Protein AF-A0A4R5U1B4-F1 (afdb_monomer_lite)

Structure (mmCIF, N/CA/C/O backbone):
data_AF-A0A4R5U1B4-F1
#
_entry.id   AF-A0A4R5U1B4-F1
#
loop_
_atom_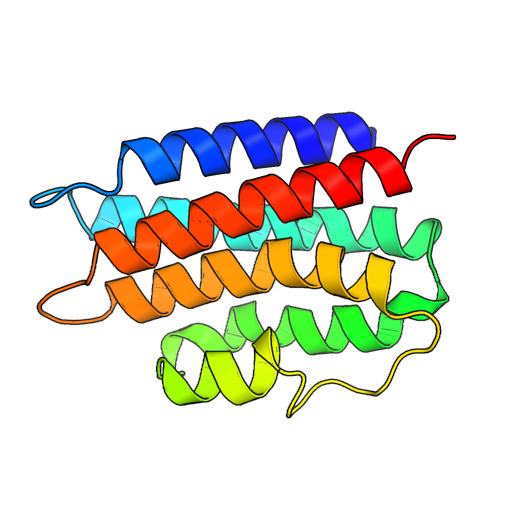site.group_PDB
_atom_site.id
_atom_site.type_symbol
_atom_site.label_atom_id
_atom_site.label_alt_id
_atom_site.label_comp_id
_atom_site.label_asym_id
_atom_site.label_entity_id
_atom_site.label_seq_id
_atom_site.pdbx_PDB_ins_code
_atom_site.Cartn_x
_atom_site.Cartn_y
_atom_site.Cartn_z
_atom_site.occupancy
_atom_site.B_iso_or_equiv
_atom_site.auth_seq_id
_atom_site.auth_comp_id
_atom_site.auth_asym_id
_atom_site.auth_atom_id
_atom_site.pdbx_PDB_model_num
ATOM 1 N N . MET A 1 1 ? 0.043 9.586 -18.979 1.00 48.78 1 MET A N 1
ATOM 2 C CA . MET A 1 1 ? 0.589 10.040 -17.690 1.00 48.78 1 MET A CA 1
ATOM 3 C C . MET A 1 1 ? 2.076 9.826 -17.742 1.00 48.78 1 MET A C 1
ATOM 5 O O . MET A 1 1 ? 2.495 8.750 -18.159 1.00 48.78 1 MET A O 1
ATOM 9 N N . ASP A 1 2 ? 2.844 10.842 -17.378 1.00 61.84 2 ASP A N 1
ATOM 10 C CA . ASP A 1 2 ? 4.245 10.617 -17.040 1.00 61.84 2 ASP A CA 1
ATOM 11 C C . ASP A 1 2 ? 4.310 9.744 -15.770 1.00 61.84 2 ASP A C 1
ATOM 13 O O . ASP A 1 2 ? 3.431 9.829 -1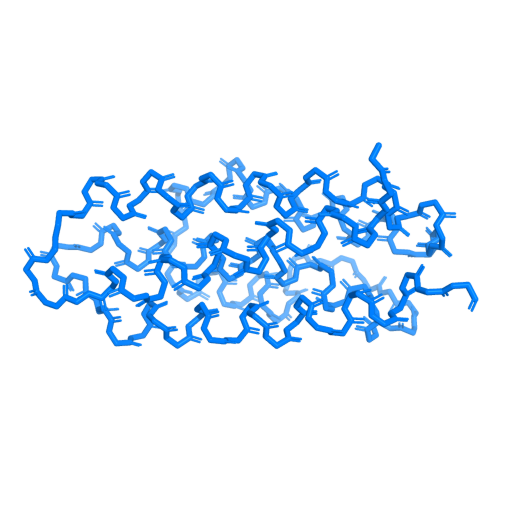4.909 1.00 61.84 2 ASP A O 1
ATOM 17 N N . ALA A 1 3 ? 5.313 8.871 -15.658 1.00 64.44 3 ALA A N 1
ATOM 18 C CA . ALA A 1 3 ? 5.476 8.016 -14.480 1.00 64.44 3 ALA A CA 1
ATOM 19 C C . ALA A 1 3 ? 5.726 8.853 -13.216 1.00 64.44 3 ALA A C 1
ATOM 21 O O . ALA A 1 3 ? 5.259 8.482 -12.143 1.00 64.44 3 ALA A O 1
ATOM 22 N N . SER A 1 4 ? 6.386 10.007 -13.361 1.00 68.62 4 SER A N 1
ATOM 23 C CA . SER A 1 4 ? 6.612 10.960 -12.270 1.00 68.62 4 SER A CA 1
ATOM 24 C C . SER A 1 4 ? 5.293 11.546 -11.734 1.00 68.62 4 SER A C 1
ATOM 26 O O . SER A 1 4 ? 5.018 11.465 -10.540 1.00 68.62 4 SER A O 1
ATOM 28 N N . GLU A 1 5 ? 4.413 12.007 -12.629 1.00 75.56 5 GLU A N 1
ATOM 29 C CA . GLU A 1 5 ? 3.087 12.554 -12.305 1.00 75.56 5 GLU A CA 1
ATOM 30 C C . GLU A 1 5 ? 2.186 11.513 -11.612 1.00 75.56 5 GLU A C 1
ATOM 32 O O . GLU A 1 5 ? 1.422 11.836 -10.699 1.00 75.56 5 GLU A O 1
ATOM 37 N N . GLY A 1 6 ? 2.299 10.241 -12.010 1.00 86.81 6 GLY A N 1
ATOM 38 C CA . GLY A 1 6 ? 1.583 9.140 -11.366 1.00 86.81 6 GLY A CA 1
ATOM 39 C C . GLY A 1 6 ? 2.026 8.879 -9.926 1.00 86.81 6 GLY A C 1
ATOM 40 O O . GLY A 1 6 ? 1.177 8.651 -9.061 1.00 86.81 6 GLY A O 1
ATOM 41 N N . VAL A 1 7 ? 3.331 8.949 -9.655 1.00 92.50 7 VAL A N 1
ATOM 42 C CA . VAL A 1 7 ? 3.877 8.741 -8.306 1.00 92.50 7 VAL A CA 1
ATOM 43 C C . VAL A 1 7 ? 3.551 9.921 -7.385 1.00 92.50 7 VAL A C 1
ATOM 45 O O . VAL A 1 7 ? 3.179 9.700 -6.235 1.00 92.50 7 VAL A O 1
ATOM 48 N N . ASP A 1 8 ? 3.574 11.159 -7.880 1.00 92.94 8 ASP A N 1
ATOM 49 C CA . ASP A 1 8 ? 3.179 12.334 -7.085 1.00 92.94 8 ASP A CA 1
ATOM 50 C C . ASP A 1 8 ? 1.713 12.246 -6.631 1.00 92.94 8 ASP A C 1
ATOM 52 O O . ASP A 1 8 ? 1.387 12.470 -5.459 1.00 92.94 8 ASP A O 1
ATOM 56 N N . GLY A 1 9 ? 0.817 11.844 -7.541 1.00 94.56 9 GLY A N 1
ATOM 57 C CA . GLY A 1 9 ? -0.589 11.596 -7.215 1.00 94.56 9 GLY A CA 1
ATOM 58 C C . GLY A 1 9 ? -0.781 10.459 -6.206 1.00 94.56 9 GLY A C 1
ATOM 59 O O . GLY A 1 9 ? -1.692 10.515 -5.374 1.00 94.56 9 GLY A O 1
ATOM 60 N N . TYR A 1 10 ? 0.089 9.447 -6.245 1.00 97.44 10 TYR A N 1
ATOM 61 C CA . TYR A 1 10 ? 0.118 8.371 -5.258 1.00 97.44 10 TYR A CA 1
ATOM 62 C C . TYR A 1 10 ? 0.526 8.883 -3.873 1.00 97.44 10 TYR A C 1
ATOM 64 O O . TYR A 1 10 ? -0.203 8.668 -2.904 1.00 97.44 10 TYR A O 1
ATOM 72 N N . VAL A 1 11 ? 1.630 9.631 -3.779 1.00 97.94 11 VAL A N 1
ATOM 73 C CA . VAL A 1 11 ? 2.130 10.199 -2.514 1.00 97.94 11 VAL A CA 1
ATOM 74 C C . VAL A 1 11 ? 1.102 11.129 -1.870 1.00 97.94 11 VAL A C 1
ATOM 76 O O . VAL A 1 11 ? 0.903 11.079 -0.654 1.00 97.94 11 VAL A O 1
ATOM 79 N N . ALA A 1 12 ? 0.402 11.943 -2.665 1.00 97.88 12 ALA A N 1
ATOM 80 C CA . ALA A 1 12 ? -0.645 12.826 -2.156 1.00 97.88 12 ALA A CA 1
ATOM 81 C C . ALA A 1 12 ? -1.791 12.044 -1.487 1.00 97.88 12 ALA A C 1
ATOM 83 O O . ALA A 1 12 ? -2.241 12.410 -0.399 1.00 97.88 12 ALA A O 1
ATOM 84 N N . ARG A 1 13 ? -2.237 10.940 -2.101 1.00 98.31 13 ARG A N 1
ATOM 85 C CA . ARG A 1 13 ? -3.290 10.077 -1.539 1.00 98.31 13 ARG A CA 1
ATOM 86 C C . ARG A 1 13 ? -2.814 9.286 -0.326 1.00 98.31 13 ARG A C 1
ATOM 88 O O . ARG A 1 13 ? -3.548 9.210 0.653 1.00 98.31 13 ARG A O 1
ATOM 95 N N . ALA A 1 14 ? -1.589 8.763 -0.359 1.00 98.69 14 ALA A N 1
ATOM 96 C CA . ALA A 1 14 ? -0.980 8.108 0.795 1.00 98.69 14 ALA A CA 1
ATOM 97 C C . ALA A 1 14 ? -0.898 9.069 1.992 1.00 98.69 14 ALA A C 1
ATOM 99 O O . ALA A 1 14 ? -1.334 8.737 3.088 1.00 98.69 14 ALA A O 1
ATOM 100 N N . THR A 1 15 ? -0.449 10.305 1.767 1.00 98.56 15 THR A N 1
ATOM 101 C CA . THR A 1 15 ? -0.377 11.341 2.811 1.00 98.56 15 THR A CA 1
ATOM 102 C C . THR A 1 15 ? -1.756 11.652 3.399 1.00 98.56 15 THR A C 1
ATOM 104 O O . THR A 1 15 ? -1.901 11.712 4.617 1.00 98.56 15 THR A O 1
ATOM 107 N N . ALA A 1 16 ? -2.783 11.794 2.556 1.00 98.38 16 ALA A N 1
ATOM 108 C CA . ALA A 1 16 ? -4.149 12.028 3.024 1.00 98.38 16 ALA A CA 1
ATOM 109 C C . ALA A 1 16 ? -4.685 10.857 3.870 1.00 98.38 16 ALA A C 1
ATOM 111 O O . ALA A 1 16 ? -5.268 11.084 4.931 1.00 98.38 16 ALA A O 1
ATOM 112 N N . LEU A 1 17 ? -4.443 9.612 3.444 1.00 98.62 17 LEU A N 1
ATOM 113 C CA . LEU A 1 17 ? -4.828 8.420 4.201 1.00 98.62 17 LEU A CA 1
ATOM 114 C C . LEU A 1 17 ? -4.088 8.334 5.544 1.00 98.62 17 LEU A C 1
ATOM 116 O O . LEU A 1 17 ? -4.716 8.081 6.571 1.00 98.62 17 LEU A O 1
ATOM 120 N N . ARG A 1 18 ? -2.776 8.601 5.565 1.00 98.62 18 ARG A N 1
ATOM 121 C CA . ARG A 1 18 ? -1.976 8.668 6.800 1.00 98.62 18 ARG A CA 1
ATOM 122 C C . ARG A 1 18 ? -2.601 9.618 7.818 1.00 98.62 18 ARG A C 1
ATOM 124 O O . ARG A 1 18 ? -2.716 9.271 8.992 1.00 98.62 18 ARG A O 1
ATOM 131 N N . ASP A 1 19 ? -2.994 10.806 7.368 1.00 97.75 19 ASP A N 1
ATOM 132 C CA . ASP A 1 19 ? -3.553 11.848 8.231 1.00 97.75 19 ASP A CA 1
ATOM 133 C C . ASP A 1 19 ? -4.967 11.495 8.721 1.00 97.75 19 ASP A C 1
ATOM 135 O O . ASP A 1 19 ? -5.357 11.883 9.824 1.00 97.75 19 ASP A O 1
ATOM 139 N N . ALA A 1 20 ? -5.720 10.711 7.942 1.00 97.50 20 ALA A N 1
ATOM 140 C CA . ALA A 1 20 ? -7.035 10.204 8.325 1.00 97.50 20 ALA A CA 1
ATOM 141 C C . ALA A 1 20 ? -6.973 9.040 9.337 1.00 97.50 20 ALA A C 1
ATOM 143 O O . ALA A 1 20 ? -7.914 8.863 10.118 1.00 97.50 20 ALA A O 1
ATOM 144 N N . LEU A 1 21 ? -5.879 8.262 9.359 1.00 96.81 21 LEU A N 1
ATOM 145 C CA . LEU A 1 21 ? -5.671 7.101 10.238 1.00 96.81 21 LEU A CA 1
ATOM 146 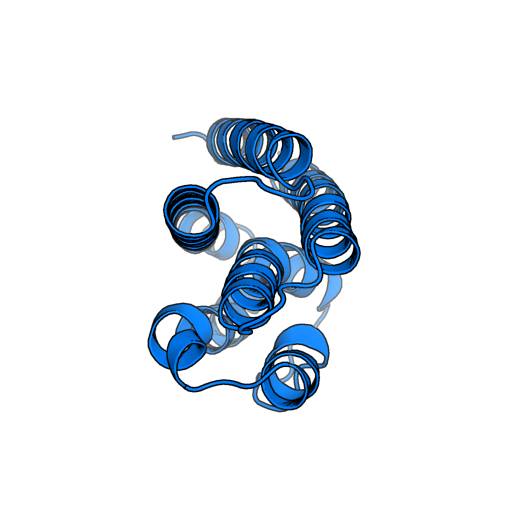C C . LEU A 1 21 ? -5.525 7.510 11.714 1.00 96.81 21 LEU A C 1
ATOM 148 O O . LEU A 1 21 ? -4.436 7.592 12.289 1.00 96.81 21 LEU A O 1
ATOM 152 N N . SER A 1 22 ? -6.672 7.735 12.350 1.00 92.69 22 SER A N 1
ATOM 153 C CA . SER A 1 22 ? -6.801 8.202 13.728 1.00 92.69 22 SER A CA 1
ATOM 154 C C . SER A 1 22 ? -7.847 7.393 14.508 1.00 92.69 22 SER A C 1
ATOM 156 O O . SER A 1 22 ? -8.778 6.846 13.913 1.00 92.69 22 SER A O 1
ATOM 158 N N . PRO A 1 23 ? -7.729 7.290 15.847 1.00 88.81 23 PRO A N 1
ATOM 159 C CA . PRO A 1 23 ? -8.730 6.600 16.655 1.00 88.81 23 PRO A CA 1
ATOM 160 C C . PRO A 1 23 ? -10.130 7.205 16.475 1.00 88.81 23 PRO A C 1
ATOM 162 O O . PRO A 1 23 ? -10.324 8.400 16.685 1.00 88.81 23 PRO A O 1
ATOM 165 N N . GLY A 1 24 ? -11.114 6.368 16.138 1.00 87.69 24 GLY A N 1
ATOM 166 C CA . GLY A 1 24 ? -12.507 6.791 15.941 1.00 87.69 24 GLY A CA 1
ATOM 167 C C . GLY A 1 24 ? -12.839 7.278 14.528 1.00 87.69 24 GLY A C 1
ATOM 168 O O . GLY A 1 24 ? -13.983 7.664 14.291 1.00 87.69 24 GLY A O 1
ATOM 169 N N . ALA A 1 25 ? -11.879 7.241 13.599 1.00 92.75 25 ALA A N 1
ATOM 170 C CA . ALA A 1 25 ? -12.139 7.457 12.183 1.00 92.75 25 ALA A CA 1
ATOM 171 C C . ALA A 1 25 ? -13.103 6.401 11.616 1.00 92.75 25 ALA A C 1
ATOM 173 O O . ALA A 1 25 ? -13.200 5.275 12.114 1.00 92.75 25 ALA A O 1
ATOM 174 N N . ASP A 1 26 ? -13.817 6.769 10.552 1.00 95.44 26 ASP A N 1
ATOM 175 C CA . ASP A 1 26 ? -14.701 5.840 9.857 1.00 95.44 26 ASP A CA 1
ATOM 176 C C . ASP A 1 26 ? -13.888 4.780 9.102 1.00 95.44 26 ASP A C 1
ATOM 178 O O . ASP A 1 26 ? -13.284 5.046 8.062 1.00 95.44 26 ASP A O 1
ATOM 182 N N . VAL A 1 27 ? -13.905 3.551 9.621 1.00 95.94 27 VAL A N 1
ATOM 183 C CA . VAL A 1 27 ? -13.182 2.407 9.051 1.00 95.94 27 VAL A CA 1
ATOM 184 C C . VAL A 1 27 ? -13.631 2.105 7.620 1.00 95.94 27 VAL A C 1
ATOM 186 O O . VAL A 1 27 ? -12.818 1.643 6.821 1.00 95.94 27 VAL A O 1
ATOM 189 N N . ALA A 1 28 ? -14.894 2.367 7.263 1.00 96.25 28 ALA A N 1
ATOM 190 C CA . ALA A 1 28 ? -15.365 2.141 5.898 1.00 96.25 28 ALA A CA 1
ATOM 191 C C . ALA A 1 28 ? -14.676 3.091 4.907 1.00 96.25 28 ALA A C 1
ATOM 193 O O . ALA A 1 28 ? -14.164 2.633 3.885 1.00 96.25 28 ALA A O 1
ATOM 194 N N . THR A 1 29 ? -14.595 4.380 5.248 1.00 97.56 29 THR A N 1
ATOM 195 C CA . THR A 1 29 ? -13.842 5.379 4.476 1.00 97.56 29 THR A CA 1
ATOM 196 C C . THR A 1 29 ? -12.355 5.024 4.402 1.00 97.56 29 THR A C 1
ATOM 198 O O . THR A 1 29 ? -11.808 4.951 3.307 1.00 97.56 29 THR A O 1
ATOM 201 N N . LEU A 1 30 ? -11.716 4.686 5.529 1.00 98.25 30 LEU A N 1
ATOM 202 C CA . LEU A 1 30 ? -10.293 4.309 5.544 1.00 98.25 30 LEU A CA 1
ATOM 203 C C . LEU A 1 30 ? -9.989 3.094 4.656 1.00 98.25 30 LEU A C 1
ATOM 205 O O . LEU A 1 30 ? -8.975 3.064 3.962 1.00 98.25 30 LEU A O 1
ATOM 209 N N . ARG A 1 31 ? -10.870 2.087 4.659 1.00 97.94 31 ARG A N 1
ATOM 210 C CA . ARG A 1 31 ? -10.738 0.917 3.783 1.00 97.94 31 ARG A CA 1
ATOM 211 C C . ARG A 1 31 ? -10.910 1.288 2.317 1.00 97.94 31 ARG A C 1
ATOM 213 O O . ARG A 1 31 ? -10.142 0.806 1.495 1.00 97.94 31 ARG A O 1
ATOM 220 N N . HIS A 1 32 ? -11.887 2.132 1.996 1.00 98.25 32 HIS A N 1
ATOM 221 C CA . HIS A 1 32 ? -12.073 2.616 0.631 1.00 98.25 32 HIS A CA 1
ATOM 222 C C . HIS A 1 32 ? -10.822 3.343 0.121 1.00 98.25 32 HIS A C 1
ATOM 224 O O . HIS A 1 32 ? -10.346 3.050 -0.975 1.00 98.25 32 HIS A O 1
ATOM 230 N N . ASP A 1 33 ? -10.251 4.225 0.940 1.00 98.56 33 ASP A N 1
ATOM 231 C CA . ASP A 1 33 ? -9.054 4.988 0.591 1.00 98.56 33 ASP A CA 1
ATOM 232 C C . ASP A 1 33 ? -7.812 4.090 0.458 1.00 98.56 33 ASP A C 1
ATOM 234 O O . ASP A 1 33 ? -7.032 4.253 -0.481 1.00 98.56 33 ASP A O 1
ATOM 238 N N . ALA A 1 34 ? -7.643 3.100 1.343 1.00 98.62 34 ALA A N 1
ATOM 239 C CA . ALA A 1 34 ? -6.550 2.127 1.259 1.00 98.62 34 ALA A CA 1
ATOM 240 C C . ALA A 1 34 ? -6.659 1.226 0.016 1.00 98.62 34 ALA A C 1
ATOM 242 O O . ALA A 1 34 ? -5.656 0.960 -0.645 1.00 98.62 34 ALA A O 1
ATOM 243 N N . GLU A 1 35 ? -7.869 0.796 -0.350 1.00 98.56 35 GLU A N 1
ATOM 244 C CA . GLU A 1 35 ? -8.113 0.024 -1.573 1.00 98.56 35 GLU A CA 1
ATOM 245 C C . GLU A 1 35 ? -7.859 0.870 -2.822 1.00 98.56 35 GLU A C 1
ATOM 247 O O . GLU A 1 35 ? -7.158 0.431 -3.732 1.00 98.56 35 GLU A O 1
ATOM 252 N N . ALA A 1 36 ? -8.323 2.122 -2.840 1.00 98.44 36 ALA A N 1
ATOM 253 C CA . ALA A 1 36 ? -8.026 3.054 -3.923 1.00 98.44 36 ALA A CA 1
ATOM 254 C C . ALA A 1 36 ? -6.516 3.318 -4.067 1.00 98.44 36 ALA A C 1
ATOM 256 O O . ALA A 1 36 ? -6.016 3.433 -5.189 1.00 98.44 36 ALA A O 1
ATOM 257 N N . LEU A 1 37 ? -5.779 3.391 -2.954 1.00 98.69 37 LEU A N 1
ATOM 258 C CA . LEU A 1 37 ? -4.325 3.547 -2.958 1.00 98.69 37 LEU A CA 1
ATOM 259 C C . LEU A 1 37 ? -3.615 2.293 -3.493 1.00 98.69 37 LEU A C 1
ATOM 261 O O . LEU A 1 37 ? -2.732 2.419 -4.339 1.00 98.69 37 LEU A O 1
ATOM 265 N N . MET A 1 38 ? -4.036 1.095 -3.073 1.00 98.62 38 MET A N 1
ATOM 266 C CA . MET A 1 38 ? -3.535 -0.183 -3.603 1.00 98.62 38 MET A CA 1
ATOM 267 C C . MET A 1 38 ? -3.712 -0.265 -5.125 1.00 98.62 38 MET A C 1
ATOM 269 O O . MET A 1 38 ? -2.772 -0.580 -5.860 1.00 98.62 38 MET A O 1
ATOM 273 N N . GLU A 1 39 ? -4.915 0.052 -5.606 1.00 98.25 39 GLU A N 1
ATOM 274 C CA . GLU A 1 39 ? -5.246 0.030 -7.030 1.00 98.25 39 GLU A CA 1
ATOM 275 C C . GLU A 1 39 ? -4.427 1.055 -7.813 1.00 98.25 39 GLU A C 1
ATOM 277 O O . GLU A 1 39 ? -3.906 0.748 -8.885 1.00 98.25 39 GLU A O 1
ATOM 282 N N . LEU A 1 40 ? -4.230 2.250 -7.256 1.00 97.81 40 LEU A N 1
ATOM 283 C CA . LEU A 1 40 ? -3.372 3.259 -7.862 1.00 97.81 40 LEU A CA 1
ATOM 284 C C . LEU A 1 40 ? -1.922 2.782 -7.977 1.00 97.81 40 LEU A C 1
ATOM 286 O O . LEU A 1 40 ? -1.340 2.916 -9.052 1.00 97.81 40 LEU A O 1
ATOM 290 N N . GLY A 1 41 ? -1.359 2.178 -6.927 1.00 98.00 41 GLY A N 1
ATOM 291 C CA . GLY A 1 41 ? -0.020 1.579 -6.971 1.00 98.00 41 GLY A CA 1
ATOM 292 C C . GLY A 1 41 ? 0.099 0.539 -8.084 1.00 98.00 41 GLY A C 1
ATOM 293 O O . GLY A 1 41 ? 1.054 0.548 -8.860 1.00 98.00 41 GLY A O 1
ATOM 294 N N . ALA A 1 42 ? -0.933 -0.289 -8.253 1.00 98.00 42 ALA A N 1
ATOM 295 C CA . ALA A 1 42 ? -0.989 -1.280 -9.320 1.00 98.00 42 ALA A CA 1
ATOM 296 C C . ALA A 1 42 ? -0.999 -0.659 -10.725 1.00 98.00 42 ALA A C 1
ATOM 298 O O . ALA A 1 42 ? -0.385 -1.211 -11.639 1.00 98.00 42 ALA A O 1
ATOM 299 N N . THR A 1 43 ? -1.645 0.499 -10.910 1.00 96.75 43 THR A N 1
ATOM 300 C CA . THR A 1 43 ? -1.644 1.198 -12.208 1.00 96.75 43 THR A CA 1
ATOM 301 C C . THR A 1 43 ? -0.275 1.747 -12.614 1.00 96.75 43 THR A C 1
ATOM 303 O O . THR A 1 43 ? -0.057 1.997 -13.798 1.00 96.75 43 THR A O 1
ATOM 306 N N . LEU A 1 44 ? 0.659 1.902 -11.669 1.00 96.06 44 LEU A N 1
ATOM 307 C CA . LEU A 1 44 ? 2.020 2.376 -11.942 1.00 96.06 44 LEU A CA 1
ATOM 308 C C . LEU A 1 44 ? 2.946 1.256 -12.449 1.00 96.06 44 LEU A C 1
ATOM 310 O O . LEU A 1 44 ? 3.935 1.539 -13.126 1.00 96.06 44 LEU A O 1
ATOM 314 N N . VAL A 1 45 ? 2.614 -0.013 -12.174 1.00 96.31 45 VAL A N 1
ATOM 315 C CA . VAL A 1 45 ? 3.456 -1.174 -12.510 1.00 96.31 45 VAL A CA 1
ATOM 316 C C . VAL A 1 45 ? 3.783 -1.277 -14.007 1.00 96.31 45 VAL A C 1
ATOM 318 O O . VAL A 1 45 ? 4.958 -1.471 -14.311 1.00 96.31 45 VAL A O 1
ATOM 321 N N . PRO A 1 46 ? 2.841 -1.121 -14.963 1.00 95.31 46 PRO A N 1
ATOM 322 C CA . PRO A 1 46 ? 3.165 -1.264 -16.385 1.00 95.31 46 PRO A CA 1
ATOM 323 C C . PRO A 1 46 ? 4.250 -0.287 -16.859 1.00 95.31 46 PRO A C 1
ATOM 325 O O . PRO A 1 46 ? 5.247 -0.705 -17.440 1.00 95.31 46 PRO A O 1
ATOM 328 N N . ALA A 1 47 ? 4.113 1.000 -16.528 1.00 92.75 47 ALA A N 1
ATOM 329 C CA . ALA A 1 47 ? 5.091 2.025 -16.900 1.00 92.75 47 ALA A CA 1
ATOM 330 C C . ALA A 1 47 ? 6.444 1.842 -16.186 1.00 92.75 47 ALA A C 1
ATOM 332 O O . ALA A 1 47 ? 7.485 2.265 -16.696 1.00 92.75 47 ALA A O 1
ATOM 333 N N . PHE A 1 48 ? 6.439 1.226 -15.000 1.00 94.00 48 PHE A N 1
ATOM 334 C CA . PHE A 1 48 ? 7.656 0.851 -14.289 1.00 94.00 48 PHE A CA 1
ATOM 335 C C . PHE A 1 48 ? 8.365 -0.326 -14.971 1.00 94.00 48 PHE A C 1
ATOM 337 O O . PHE A 1 48 ? 9.569 -0.260 -15.209 1.00 94.00 48 PHE A O 1
ATOM 344 N N . VAL A 1 49 ? 7.623 -1.373 -15.345 1.00 95.06 49 VAL A N 1
ATOM 345 C CA . VAL A 1 49 ? 8.142 -2.562 -16.043 1.00 95.06 49 VAL A CA 1
ATOM 346 C C . VAL A 1 49 ? 8.711 -2.212 -17.418 1.00 95.06 49 VAL A C 1
ATOM 348 O O . VAL A 1 49 ? 9.731 -2.773 -17.801 1.00 95.06 49 VAL A O 1
ATOM 351 N N . GLU A 1 50 ? 8.140 -1.242 -18.134 1.00 93.69 50 GLU A N 1
ATOM 352 C CA . GLU A 1 50 ? 8.721 -0.745 -19.393 1.00 93.69 50 GLU A CA 1
ATOM 353 C C . GLU A 1 50 ? 10.169 -0.244 -19.225 1.00 93.69 50 GLU A C 1
ATOM 355 O O . GLU A 1 50 ? 10.986 -0.395 -20.134 1.00 93.69 50 GLU A O 1
ATOM 360 N N . ARG A 1 51 ? 10.506 0.321 -18.056 1.00 91.88 51 ARG A N 1
ATOM 361 C CA . ARG A 1 51 ? 11.862 0.799 -17.717 1.00 91.88 51 ARG A CA 1
ATOM 362 C C . ARG A 1 51 ? 12.704 -0.267 -17.024 1.00 91.88 51 ARG A C 1
ATOM 364 O O . ARG A 1 51 ? 13.922 -0.281 -17.178 1.00 91.88 51 ARG A O 1
ATOM 371 N N . HIS A 1 52 ? 12.050 -1.177 -16.305 1.00 93.19 52 HIS A N 1
ATOM 372 C CA . HIS A 1 52 ? 12.665 -2.252 -15.530 1.00 93.19 52 HIS A CA 1
ATOM 373 C C . HIS A 1 52 ? 12.091 -3.625 -15.926 1.00 93.19 52 HIS A C 1
ATOM 375 O O . HIS A 1 52 ? 11.435 -4.267 -15.102 1.00 93.19 52 HIS A O 1
ATOM 381 N N . PRO A 1 53 ? 12.337 -4.130 -17.156 1.00 95.06 53 PRO A N 1
ATOM 382 C CA . PRO A 1 53 ? 11.677 -5.350 -17.641 1.00 95.06 53 PRO A CA 1
ATOM 383 C C . PRO A 1 53 ? 11.963 -6.591 -16.789 1.00 95.06 53 PRO A C 1
ATOM 385 O O . PRO A 1 53 ? 11.140 -7.495 -16.689 1.00 95.06 53 PRO A O 1
ATOM 388 N N . HIS A 1 54 ? 13.117 -6.621 -16.116 1.00 94.94 54 HIS A N 1
ATOM 389 C CA . HIS A 1 54 ? 13.493 -7.694 -15.195 1.00 94.94 54 HIS A CA 1
ATOM 390 C C . HIS A 1 54 ? 12.537 -7.830 -13.992 1.00 94.94 54 HIS A C 1
ATOM 392 O O . HIS A 1 54 ? 12.463 -8.907 -13.405 1.00 94.94 54 HIS A O 1
ATOM 398 N N . CYS A 1 55 ? 11.769 -6.787 -13.653 1.00 96.94 55 CYS A N 1
ATOM 399 C CA . CYS A 1 55 ? 10.789 -6.820 -12.570 1.00 96.94 55 CYS A CA 1
ATOM 400 C C . CYS A 1 55 ? 9.439 -7.448 -12.961 1.00 96.94 55 CYS A C 1
ATOM 402 O O . CYS A 1 55 ? 8.625 -7.678 -12.069 1.00 96.94 55 CYS A O 1
ATOM 404 N N . GLU A 1 56 ? 9.163 -7.717 -14.246 1.00 96.56 56 GLU A N 1
ATOM 405 C CA . GLU A 1 56 ? 7.819 -8.095 -14.724 1.00 96.56 56 GLU A CA 1
ATOM 406 C C . GLU A 1 56 ? 7.234 -9.298 -13.972 1.00 96.56 56 GLU A C 1
ATOM 408 O O . GLU A 1 56 ? 6.149 -9.204 -13.400 1.00 96.56 56 GLU A O 1
ATOM 413 N N . GLY A 1 57 ? 7.969 -10.413 -13.916 1.00 96.56 57 GLY A N 1
ATOM 414 C CA . GLY A 1 57 ? 7.493 -11.632 -13.253 1.00 96.56 57 GLY A CA 1
ATOM 415 C C . GLY A 1 57 ? 7.280 -11.452 -11.747 1.00 96.56 57 GLY A C 1
ATOM 416 O O . GLY A 1 57 ? 6.301 -11.953 -11.196 1.00 96.56 57 GLY A O 1
ATOM 417 N N . TYR A 1 58 ? 8.165 -10.697 -11.091 1.00 97.88 58 TYR A N 1
ATOM 418 C CA . TYR A 1 58 ? 8.073 -10.386 -9.663 1.00 97.88 58 TYR A CA 1
ATOM 419 C C . TYR A 1 58 ? 6.850 -9.522 -9.349 1.00 97.88 58 TYR A C 1
ATOM 421 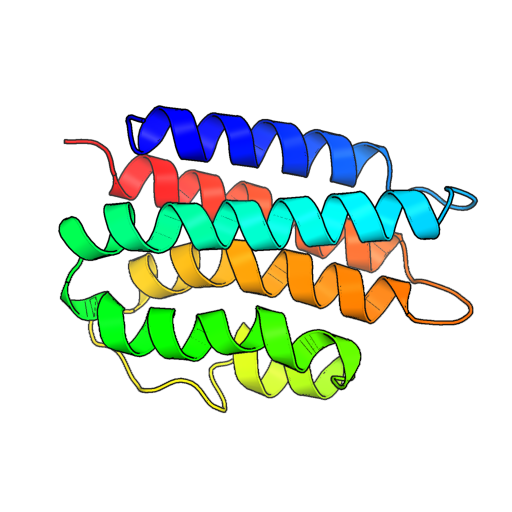O O . TYR A 1 58 ? 6.040 -9.871 -8.490 1.00 97.88 58 TYR A O 1
ATOM 429 N N . LEU A 1 59 ? 6.667 -8.429 -10.093 1.00 97.88 59 LEU A N 1
ATOM 430 C CA . LEU A 1 59 ? 5.558 -7.504 -9.881 1.00 97.88 59 LEU A CA 1
ATOM 431 C C . LEU A 1 59 ? 4.215 -8.121 -10.287 1.00 97.88 59 LEU A C 1
ATOM 433 O O . LEU A 1 59 ? 3.223 -7.913 -9.597 1.00 97.88 59 LEU A O 1
ATOM 437 N N . ALA A 1 60 ? 4.165 -8.946 -11.336 1.00 97.81 60 ALA A N 1
ATOM 438 C CA . ALA A 1 60 ? 2.950 -9.675 -11.707 1.00 97.81 60 ALA A CA 1
ATOM 439 C C . ALA A 1 60 ? 2.486 -10.649 -10.607 1.00 97.81 60 ALA A C 1
ATOM 441 O O . ALA A 1 60 ? 1.280 -10.778 -10.364 1.00 97.81 60 ALA A O 1
ATOM 442 N N . ALA A 1 61 ? 3.430 -11.308 -9.924 1.00 97.69 61 ALA A N 1
ATOM 443 C CA . ALA A 1 61 ? 3.138 -12.153 -8.769 1.00 97.69 61 ALA A CA 1
ATOM 444 C C . ALA A 1 61 ? 2.677 -11.320 -7.561 1.00 97.69 61 ALA A C 1
ATOM 446 O O . ALA A 1 61 ? 1.670 -11.652 -6.938 1.00 97.69 61 ALA A O 1
ATOM 447 N N . ALA A 1 62 ? 3.339 -10.195 -7.278 1.00 97.31 62 ALA A N 1
ATOM 448 C CA . ALA A 1 62 ? 2.935 -9.291 -6.203 1.00 97.31 62 ALA A CA 1
ATOM 449 C C . ALA A 1 62 ? 1.513 -8.737 -6.392 1.00 97.31 62 ALA A C 1
ATOM 451 O O . ALA A 1 62 ? 0.735 -8.672 -5.442 1.00 97.31 62 ALA A O 1
ATOM 452 N N . LEU A 1 63 ? 1.131 -8.405 -7.630 1.00 98.19 63 LEU A N 1
ATOM 453 C CA . LEU A 1 63 ? -0.197 -7.877 -7.956 1.00 98.19 63 LEU A CA 1
ATOM 454 C C . LEU A 1 63 ? -1.351 -8.837 -7.635 1.00 98.19 63 LEU A C 1
ATOM 456 O O . LEU A 1 63 ? -2.495 -8.383 -7.556 1.00 98.19 63 LEU A O 1
ATOM 460 N N . GLN A 1 64 ? -1.085 -10.128 -7.405 1.00 97.56 64 GLN A N 1
ATOM 461 C CA . GLN A 1 64 ? -2.113 -11.078 -6.968 1.00 97.56 64 GLN A CA 1
ATOM 462 C C . GLN A 1 64 ? -2.718 -10.699 -5.608 1.00 97.56 64 GLN A C 1
ATOM 464 O O . GLN A 1 64 ? -3.886 -11.011 -5.359 1.00 97.56 64 GLN A O 1
ATOM 469 N N . VAL A 1 65 ? -1.988 -9.937 -4.778 1.00 97.31 65 VAL A N 1
ATOM 470 C CA . VAL A 1 65 ? -2.474 -9.473 -3.470 1.00 97.31 65 VAL A CA 1
ATOM 471 C C . VAL A 1 65 ? -3.802 -8.718 -3.575 1.00 97.31 65 VAL A C 1
ATOM 473 O O . VAL A 1 65 ? -4.656 -8.867 -2.704 1.00 97.31 65 VAL A O 1
ATOM 476 N N . ARG A 1 66 ? -4.043 -8.000 -4.683 1.00 97.25 66 ARG A N 1
ATOM 477 C CA . ARG A 1 66 ? -5.282 -7.240 -4.941 1.00 97.25 66 ARG A CA 1
ATOM 478 C C . ARG A 1 66 ? -6.534 -8.112 -4.908 1.00 97.25 66 ARG A C 1
ATOM 480 O O . ARG A 1 66 ? -7.579 -7.673 -4.443 1.00 97.25 66 ARG A O 1
ATOM 487 N N . GLY A 1 67 ? -6.425 -9.351 -5.386 1.00 95.75 67 GLY A N 1
ATOM 488 C CA . GLY A 1 67 ? -7.526 -10.314 -5.380 1.00 95.75 67 GLY A CA 1
ATOM 489 C C . GLY A 1 67 ? -7.589 -11.163 -4.112 1.00 95.75 67 GLY A C 1
ATOM 490 O O . GLY A 1 67 ? -8.651 -11.689 -3.781 1.00 95.75 67 GLY A O 1
ATOM 491 N N . THR A 1 68 ? -6.472 -11.314 -3.395 1.00 96.06 68 THR A N 1
ATOM 492 C CA . THR A 1 68 ? -6.381 -12.253 -2.267 1.00 96.06 68 THR A CA 1
ATOM 493 C C . THR A 1 68 ? -6.464 -11.594 -0.898 1.00 96.06 68 THR A C 1
ATOM 495 O O . THR A 1 68 ? -6.879 -12.273 0.043 1.00 96.06 68 THR A O 1
ATOM 498 N N . TRP A 1 69 ? -6.133 -10.301 -0.760 1.00 96.12 69 TRP A N 1
ATOM 499 C CA . TRP A 1 69 ? -6.095 -9.590 0.529 1.00 96.12 69 TRP A CA 1
ATOM 500 C C . TRP A 1 69 ? -7.343 -9.793 1.409 1.00 96.12 69 TRP A C 1
ATOM 502 O O . TRP A 1 69 ? -7.167 -9.957 2.622 1.00 96.12 69 TRP A O 1
ATOM 512 N N . PRO A 1 70 ? -8.594 -9.891 0.885 1.00 96.56 70 PRO A N 1
ATOM 513 C CA . PRO A 1 70 ? -9.760 -10.079 1.748 1.00 96.56 70 PRO A CA 1
ATOM 514 C C . PRO A 1 70 ? -9.698 -11.382 2.549 1.00 96.56 70 PRO A C 1
ATOM 516 O O . PRO A 1 70 ? -10.277 -11.470 3.630 1.00 96.56 70 PRO A O 1
ATOM 519 N N . SER A 1 71 ? -8.963 -12.378 2.050 1.00 96.00 71 SER A N 1
ATOM 520 C CA . SER A 1 71 ? -8.783 -13.690 2.678 1.00 96.00 71 SER A CA 1
ATOM 521 C C . SER A 1 71 ? -7.531 -13.805 3.556 1.00 96.00 71 SER A C 1
ATOM 523 O O . SER A 1 71 ? -7.433 -14.754 4.328 1.00 96.00 71 SER A O 1
ATOM 525 N N . LEU A 1 72 ? -6.603 -12.844 3.483 1.00 96.19 72 LEU A N 1
ATOM 526 C CA . LEU A 1 72 ? -5.334 -12.903 4.213 1.00 96.19 72 LEU A CA 1
ATOM 527 C C . LEU A 1 72 ? -5.487 -12.424 5.662 1.00 96.19 72 LEU A C 1
ATOM 529 O O . LEU A 1 72 ? -6.304 -11.545 5.966 1.00 96.19 72 LEU A O 1
ATOM 533 N N . ASP A 1 73 ? -4.671 -12.992 6.544 1.00 96.81 73 ASP A N 1
ATOM 534 C CA . ASP A 1 73 ? -4.357 -12.421 7.850 1.00 96.81 73 ASP A CA 1
ATOM 535 C C . ASP A 1 73 ? -3.026 -11.656 7.795 1.00 96.81 73 ASP A C 1
ATOM 537 O O . ASP A 1 73 ? -2.294 -11.704 6.799 1.00 96.81 73 ASP A O 1
ATOM 541 N N . LEU A 1 74 ? -2.724 -10.930 8.873 1.00 96.75 74 LEU A N 1
ATOM 542 C CA . LEU A 1 74 ? -1.520 -10.111 8.957 1.00 96.75 74 LEU A CA 1
ATOM 543 C C . LEU A 1 74 ? -0.250 -10.959 8.806 1.00 96.75 74 LEU A C 1
ATOM 545 O O . LEU A 1 74 ? 0.639 -10.612 8.044 1.00 96.75 74 LEU A O 1
ATOM 549 N N . ALA A 1 75 ? -0.177 -12.114 9.470 1.00 97.25 75 ALA A N 1
ATOM 550 C CA . ALA A 1 75 ? 1.002 -12.976 9.399 1.00 97.25 75 ALA A CA 1
ATOM 551 C C . ALA A 1 75 ? 1.270 -13.501 7.977 1.00 97.25 75 ALA A C 1
ATOM 553 O O . ALA A 1 75 ? 2.421 -13.671 7.578 1.00 97.25 75 ALA A O 1
ATOM 554 N N . THR A 1 76 ? 0.212 -13.772 7.216 1.00 97.75 76 THR A N 1
ATOM 555 C CA . THR A 1 76 ? 0.297 -14.280 5.848 1.00 97.75 76 THR A CA 1
ATOM 556 C C . THR A 1 76 ? 0.738 -13.194 4.883 1.00 97.75 76 THR A C 1
ATOM 558 O O . THR A 1 76 ? 1.648 -13.452 4.104 1.00 97.75 76 THR A O 1
ATOM 561 N N . ILE A 1 77 ? 0.171 -11.983 4.942 1.00 97.62 77 ILE A N 1
ATOM 562 C CA . ILE A 1 77 ? 0.604 -10.903 4.040 1.00 97.62 77 ILE A CA 1
ATOM 563 C C . ILE A 1 77 ? 2.059 -10.479 4.302 1.00 97.62 77 ILE A C 1
ATOM 565 O O . ILE A 1 77 ? 2.814 -10.275 3.354 1.00 97.62 77 ILE A O 1
ATOM 569 N N . GLU A 1 78 ? 2.485 -10.464 5.566 1.00 96.88 78 GLU A N 1
ATOM 570 C CA . GLU A 1 78 ? 3.872 -10.191 5.971 1.00 96.88 78 GLU A CA 1
ATOM 571 C C . GLU A 1 78 ? 4.837 -11.255 5.424 1.00 96.88 78 GLU A C 1
ATOM 573 O O . GLU A 1 78 ? 5.821 -10.961 4.749 1.00 96.88 78 GLU A O 1
ATOM 578 N N . ARG A 1 79 ? 4.534 -12.538 5.643 1.00 97.94 79 ARG A N 1
ATOM 579 C CA . ARG A 1 79 ? 5.385 -13.633 5.159 1.00 97.94 79 ARG A CA 1
ATOM 580 C C . AR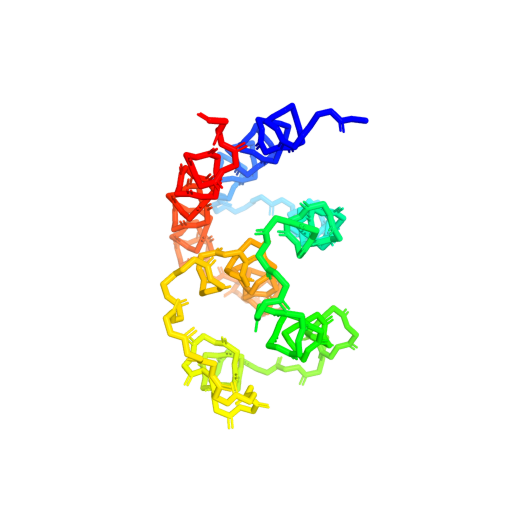G A 1 79 ? 5.430 -13.704 3.631 1.00 97.94 79 ARG A C 1
ATOM 582 O O . ARG A 1 79 ? 6.502 -13.879 3.059 1.00 97.94 79 ARG A O 1
ATOM 589 N N . ASP A 1 80 ? 4.273 -13.635 2.986 1.00 97.44 80 ASP A N 1
ATOM 590 C CA . ASP A 1 80 ? 4.142 -14.003 1.578 1.00 97.44 80 ASP A CA 1
ATOM 591 C C . ASP A 1 80 ? 4.460 -12.828 0.647 1.00 97.44 80 ASP A C 1
ATOM 593 O O . ASP A 1 80 ? 5.100 -13.039 -0.383 1.00 97.44 80 ASP A O 1
ATOM 597 N N . TYR A 1 81 ? 4.070 -11.604 1.019 1.00 96.88 81 TYR A N 1
ATOM 598 C CA . TYR A 1 81 ? 4.203 -10.422 0.164 1.00 96.88 81 TYR A CA 1
ATOM 599 C C . TYR A 1 81 ? 5.239 -9.408 0.665 1.00 96.88 81 TYR A C 1
ATOM 601 O O . TYR A 1 81 ? 5.959 -8.856 -0.163 1.00 96.88 81 TYR A O 1
ATOM 609 N N . HIS A 1 82 ? 5.389 -9.170 1.974 1.00 93.88 82 HIS A N 1
ATOM 610 C CA . HIS A 1 82 ? 6.480 -8.305 2.469 1.00 93.88 82 HIS A CA 1
ATOM 611 C C . HIS A 1 82 ? 7.838 -9.006 2.405 1.00 93.88 82 HIS A C 1
ATOM 613 O O . HIS A 1 82 ? 8.807 -8.433 1.910 1.00 93.88 82 HIS A O 1
ATOM 619 N N . HIS A 1 83 ? 7.894 -10.266 2.841 1.00 95.06 83 HIS A N 1
ATOM 620 C CA . HIS A 1 83 ? 9.107 -11.093 2.872 1.00 95.06 83 HIS A CA 1
ATOM 621 C C . HIS A 1 83 ? 9.239 -12.065 1.692 1.00 95.06 83 HIS A C 1
ATOM 623 O O . HIS A 1 83 ? 10.022 -13.013 1.754 1.00 95.06 83 HIS A O 1
ATOM 629 N N . ASP A 1 84 ? 8.489 -11.823 0.617 1.00 94.75 84 ASP A N 1
ATOM 630 C CA . ASP A 1 84 ? 8.609 -12.515 -0.668 1.00 94.75 84 ASP A CA 1
ATOM 631 C C . ASP A 1 84 ? 8.388 -14.040 -0.612 1.00 94.75 84 ASP A C 1
ATOM 633 O O . ASP A 1 84 ? 8.790 -14.760 -1.524 1.00 94.75 84 ASP A O 1
ATOM 637 N N . GLY A 1 85 ? 7.718 -14.563 0.423 1.00 94.44 85 GLY A N 1
ATOM 638 C CA . GLY A 1 85 ? 7.528 -16.003 0.620 1.00 94.44 85 GLY A CA 1
ATOM 639 C C . GLY A 1 85 ? 6.821 -16.726 -0.533 1.00 94.44 85 GLY A C 1
ATOM 640 O O . GLY A 1 85 ? 7.056 -17.920 -0.733 1.00 94.44 85 GLY A O 1
ATOM 641 N N . VAL A 1 86 ? 5.990 -16.019 -1.310 1.00 93.31 86 VAL A N 1
ATOM 642 C CA . VAL A 1 86 ? 5.319 -16.561 -2.513 1.00 93.31 86 VAL A CA 1
ATOM 643 C C . VAL A 1 86 ? 5.765 -15.889 -3.812 1.00 93.31 86 VAL A C 1
ATOM 645 O O . VAL A 1 86 ? 5.257 -16.233 -4.881 1.00 93.31 86 VAL A O 1
ATOM 648 N N . LEU A 1 87 ? 6.692 -14.930 -3.743 1.00 95.62 87 LEU A N 1
ATOM 649 C CA . LEU A 1 87 ? 7.157 -14.191 -4.912 1.00 95.62 87 LEU A CA 1
ATOM 650 C C . LEU A 1 87 ? 8.355 -14.904 -5.557 1.00 95.62 87 LEU A C 1
ATOM 652 O O . LEU A 1 87 ? 9.170 -15.517 -4.864 1.00 95.62 87 LEU A O 1
ATOM 656 N N . PRO A 1 88 ? 8.484 -14.867 -6.896 1.00 95.12 88 PRO A N 1
ATOM 657 C CA . PRO A 1 88 ? 9.653 -15.428 -7.557 1.00 95.12 88 PRO A CA 1
ATOM 658 C C . PRO A 1 88 ? 10.905 -14.634 -7.172 1.00 95.12 88 PRO A C 1
ATOM 660 O O . PRO A 1 88 ? 10.839 -13.440 -6.897 1.00 95.12 88 PRO A O 1
ATOM 663 N N . GLN A 1 89 ? 12.075 -15.269 -7.209 1.00 92.44 89 GLN A N 1
ATOM 664 C CA . GLN A 1 89 ? 13.324 -14.524 -7.071 1.00 92.44 89 GLN A CA 1
ATOM 665 C C . GLN A 1 89 ? 13.518 -13.577 -8.259 1.00 92.44 89 GLN A C 1
ATOM 667 O O . GLN A 1 89 ? 13.205 -13.922 -9.400 1.00 92.44 89 GLN A O 1
ATOM 672 N N . VAL A 1 90 ? 14.087 -12.404 -7.991 1.00 92.06 90 VAL A N 1
ATOM 673 C CA . VAL A 1 90 ? 14.425 -11.409 -9.009 1.00 92.06 90 VAL A CA 1
ATOM 674 C C . VAL A 1 90 ? 15.852 -10.914 -8.789 1.00 92.06 90 VAL A C 1
ATOM 676 O O . VAL A 1 90 ? 16.280 -10.700 -7.654 1.00 92.06 90 VAL A O 1
ATOM 679 N N . ALA A 1 91 ? 16.612 -10.792 -9.876 1.00 82.06 91 ALA A N 1
ATOM 680 C CA . ALA A 1 91 ? 17.946 -10.202 -9.838 1.00 82.06 91 ALA A CA 1
ATOM 681 C C . ALA A 1 91 ? 17.839 -8.694 -9.577 1.00 82.06 91 ALA A C 1
ATOM 683 O O . ALA A 1 91 ? 16.887 -8.069 -10.037 1.00 82.06 91 ALA A O 1
ATOM 684 N N . ASP A 1 92 ? 18.805 -8.125 -8.851 1.00 72.94 92 ASP A N 1
ATOM 685 C CA . ASP A 1 92 ? 18.863 -6.686 -8.556 1.00 72.94 92 ASP A CA 1
ATOM 686 C C . ASP A 1 92 ? 17.549 -6.136 -7.963 1.00 72.94 92 ASP A C 1
ATOM 688 O O . ASP A 1 92 ? 17.027 -5.093 -8.354 1.00 72.94 92 ASP A O 1
ATOM 692 N N . SER A 1 93 ? 17.015 -6.864 -6.975 1.00 81.62 93 SER A N 1
ATOM 693 C CA . SER A 1 93 ? 15.647 -6.724 -6.462 1.00 81.62 93 SER A CA 1
ATOM 694 C C . SER A 1 93 ? 15.278 -5.370 -5.862 1.00 81.62 93 SER A C 1
ATOM 696 O O . SER A 1 93 ? 14.092 -5.129 -5.663 1.00 81.62 93 SER A O 1
ATOM 698 N N . GLY A 1 94 ? 16.233 -4.477 -5.583 1.00 90.12 94 GLY A N 1
ATOM 699 C CA . GLY A 1 94 ? 15.974 -3.232 -4.853 1.00 90.12 94 GLY A CA 1
ATOM 700 C C . GLY A 1 94 ? 14.868 -2.380 -5.483 1.00 90.12 94 GLY A C 1
ATOM 701 O O . GLY A 1 94 ? 13.934 -1.969 -4.800 1.00 90.12 94 GLY A O 1
ATOM 702 N N . VAL A 1 95 ? 14.918 -2.166 -6.801 1.00 93.25 95 VAL A N 1
ATOM 703 C CA . VAL A 1 95 ? 13.910 -1.348 -7.500 1.00 93.25 95 VAL A CA 1
ATOM 704 C C . VAL A 1 95 ? 12.562 -2.066 -7.621 1.00 93.25 95 VAL A C 1
ATOM 706 O O . VAL A 1 95 ? 11.517 -1.443 -7.432 1.00 93.25 95 VAL A O 1
ATOM 709 N N . CYS A 1 96 ? 12.568 -3.383 -7.861 1.00 96.38 96 CYS A N 1
ATOM 710 C CA . CYS A 1 96 ? 11.344 -4.182 -7.936 1.00 96.38 96 CYS A CA 1
ATOM 711 C C . CYS A 1 96 ? 10.636 -4.255 -6.574 1.00 96.38 96 CYS A C 1
ATOM 713 O O . CYS A 1 96 ? 9.413 -4.170 -6.510 1.00 96.38 96 CYS A O 1
ATOM 715 N N . TYR A 1 97 ? 11.409 -4.369 -5.492 1.00 96.19 97 TYR A N 1
ATOM 716 C CA . TYR A 1 97 ? 10.936 -4.379 -4.111 1.00 96.19 97 TYR A CA 1
ATOM 717 C C . TYR A 1 97 ? 10.215 -3.075 -3.772 1.00 96.19 97 TYR A C 1
ATOM 719 O O . TYR A 1 97 ? 9.046 -3.107 -3.395 1.00 96.19 97 TYR A O 1
ATOM 727 N N . HIS A 1 98 ? 10.845 -1.924 -4.038 1.00 96.94 98 HIS A N 1
ATOM 728 C CA . HIS A 1 98 ? 10.188 -0.642 -3.799 1.00 96.94 98 HIS A CA 1
ATOM 729 C C . HIS A 1 98 ? 8.877 -0.513 -4.574 1.00 96.94 98 HIS A C 1
ATOM 731 O O . HIS A 1 98 ? 7.888 -0.091 -3.991 1.00 96.94 98 HIS A O 1
ATOM 737 N N . MET A 1 99 ? 8.832 -0.925 -5.846 1.00 97.31 99 MET A N 1
ATOM 738 C CA . MET A 1 99 ? 7.598 -0.864 -6.636 1.00 97.31 99 MET A CA 1
ATOM 739 C C . MET A 1 99 ? 6.506 -1.812 -6.117 1.00 97.31 99 MET A C 1
ATOM 741 O O . MET A 1 99 ? 5.336 -1.434 -6.090 1.00 97.31 99 MET A O 1
ATOM 745 N N . LYS A 1 100 ? 6.861 -3.024 -5.678 1.00 97.75 100 LYS A N 1
ATOM 746 C CA . LYS A 1 100 ? 5.920 -3.960 -5.039 1.00 97.75 100 LYS A CA 1
ATOM 747 C C . LYS A 1 100 ? 5.245 -3.317 -3.828 1.00 97.75 100 LYS A C 1
ATOM 749 O O . LYS A 1 100 ? 4.032 -3.443 -3.658 1.00 97.75 100 LYS A O 1
ATOM 754 N N . ASP A 1 101 ? 6.023 -2.631 -3.003 1.00 98.19 101 ASP A N 1
ATOM 755 C CA . ASP A 1 101 ? 5.562 -2.108 -1.720 1.00 98.19 101 ASP A CA 1
ATOM 756 C C . ASP A 1 101 ? 4.518 -0.992 -1.859 1.00 98.19 101 ASP A C 1
ATOM 758 O O . ASP A 1 101 ? 3.657 -0.855 -0.990 1.00 98.19 101 ASP A O 1
ATOM 762 N N . LEU A 1 102 ? 4.448 -0.317 -3.017 1.00 98.50 102 LEU A N 1
ATOM 763 C CA . LEU A 1 102 ? 3.333 0.584 -3.365 1.00 98.50 102 LEU A CA 1
ATOM 764 C C . LEU A 1 102 ? 1.972 -0.137 -3.441 1.00 98.50 102 LEU A C 1
ATOM 766 O O . LEU A 1 102 ? 0.926 0.515 -3.469 1.00 98.50 102 LEU A O 1
ATOM 770 N N . VAL A 1 103 ? 1.957 -1.468 -3.489 1.00 98.62 103 VAL A N 1
ATOM 771 C CA . VAL A 1 103 ? 0.742 -2.296 -3.487 1.00 98.62 103 VAL A CA 1
ATOM 772 C C . VAL A 1 103 ? 0.622 -3.084 -2.180 1.00 98.62 103 VAL A C 1
ATOM 774 O O . VAL A 1 103 ? -0.467 -3.148 -1.604 1.00 98.62 103 VAL A O 1
ATOM 777 N N . THR A 1 104 ? 1.725 -3.646 -1.679 1.00 98.38 104 THR A N 1
ATOM 778 C CA . THR A 1 104 ? 1.725 -4.503 -0.481 1.00 98.38 104 THR A CA 1
ATOM 779 C C . THR A 1 104 ? 1.392 -3.747 0.808 1.00 98.38 104 THR A C 1
ATOM 781 O O . THR A 1 104 ? 0.584 -4.250 1.595 1.00 98.38 104 THR A O 1
ATOM 784 N N . HIS A 1 105 ? 1.924 -2.538 1.032 1.00 98.75 105 HIS A N 1
ATOM 785 C CA . HIS A 1 105 ? 1.585 -1.776 2.246 1.00 98.75 105 HIS A CA 1
ATOM 786 C C . HIS A 1 105 ? 0.101 -1.379 2.288 1.00 98.75 105 HIS A C 1
ATOM 788 O O . HIS A 1 105 ? -0.553 -1.675 3.290 1.00 98.75 105 HIS A O 1
ATOM 794 N N . PRO A 1 106 ? -0.513 -0.816 1.222 1.00 98.69 106 PRO A N 1
ATOM 795 C CA . PRO A 1 106 ? -1.953 -0.558 1.220 1.00 98.69 106 PRO A CA 1
ATOM 796 C C . PRO A 1 106 ? -2.797 -1.821 1.437 1.00 98.69 106 PRO A C 1
ATOM 798 O O . PRO A 1 106 ? -3.783 -1.786 2.174 1.00 98.69 106 PRO A O 1
ATOM 801 N N . ALA A 1 107 ? -2.391 -2.964 0.872 1.00 98.62 107 ALA A N 1
ATOM 802 C CA . ALA A 1 107 ? -3.047 -4.243 1.138 1.00 98.62 107 ALA A CA 1
ATOM 803 C C . ALA A 1 107 ? -2.916 -4.676 2.612 1.00 98.62 107 ALA A C 1
ATOM 805 O O . ALA A 1 107 ? -3.859 -5.216 3.191 1.00 98.62 107 ALA A O 1
ATOM 806 N N . THR A 1 108 ? -1.781 -4.393 3.251 1.00 98.56 108 THR A N 1
ATOM 807 C CA . THR A 1 108 ? -1.557 -4.653 4.683 1.00 98.56 108 THR A CA 1
ATOM 808 C C . THR A 1 108 ? -2.430 -3.756 5.551 1.00 98.56 108 THR A C 1
ATOM 810 O O . THR A 1 108 ? -3.055 -4.235 6.498 1.00 98.56 108 THR A O 1
ATOM 813 N N . VAL A 1 109 ? -2.595 -2.487 5.173 1.00 98.56 109 VAL A N 1
ATOM 814 C CA . VAL A 1 109 ? -3.557 -1.571 5.805 1.00 98.56 109 VAL A CA 1
ATOM 815 C C . VAL A 1 109 ? -4.981 -2.106 5.699 1.00 98.56 109 VAL A C 1
ATOM 817 O O . VAL A 1 109 ? -5.695 -2.132 6.700 1.00 98.56 109 VAL A O 1
ATOM 820 N N . LEU A 1 110 ? -5.392 -2.611 4.533 1.00 98.44 110 LEU A N 1
ATOM 821 C CA . LEU A 1 110 ? -6.697 -3.260 4.381 1.00 98.44 110 LEU A CA 1
ATOM 822 C C . LEU A 1 110 ? -6.853 -4.462 5.317 1.00 98.44 110 LEU A C 1
ATOM 824 O O . LEU A 1 110 ? -7.916 -4.625 5.916 1.00 98.44 110 LEU A O 1
ATOM 828 N N . VAL A 1 111 ? -5.803 -5.274 5.480 1.00 98.06 111 VAL A N 1
ATOM 829 C CA . VAL A 1 111 ? -5.802 -6.406 6.415 1.00 98.06 111 VAL A CA 1
ATOM 830 C C . VAL A 1 111 ? -5.954 -5.937 7.866 1.00 98.06 111 VAL A C 1
ATOM 832 O O . VAL A 1 111 ? -6.795 -6.476 8.583 1.00 98.06 111 VAL A O 1
ATOM 835 N N . LEU A 1 112 ? -5.225 -4.900 8.284 1.00 97.50 112 LEU A N 1
ATOM 836 C CA . LEU A 1 112 ? -5.301 -4.321 9.634 1.00 97.50 112 LEU A CA 1
ATOM 837 C C . LEU A 1 112 ? -6.677 -3.710 9.939 1.00 97.50 112 LEU A C 1
ATOM 839 O O . LEU A 1 112 ? -7.187 -3.820 11.053 1.00 97.50 112 LEU A O 1
ATOM 843 N N . LEU A 1 113 ? -7.310 -3.090 8.942 1.00 96.75 113 LEU A N 1
ATOM 844 C CA . LEU A 1 113 ? -8.633 -2.475 9.070 1.00 96.75 113 LEU A CA 1
ATOM 845 C C . LEU A 1 113 ? -9.795 -3.489 9.049 1.00 96.75 113 LEU A C 1
ATOM 847 O O . LEU A 1 113 ? -10.945 -3.096 9.258 1.00 96.75 113 LEU A O 1
ATOM 851 N N . LYS A 1 114 ? -9.538 -4.786 8.807 1.00 94.06 114 LYS A N 1
ATOM 852 C CA . LYS A 1 114 ? -10.555 -5.851 8.951 1.00 94.06 114 LYS A CA 1
ATOM 853 C C . LYS A 1 114 ? -10.866 -6.174 10.409 1.00 94.06 114 LYS A C 1
ATOM 855 O O . LYS A 1 114 ? -11.943 -6.706 10.683 1.00 94.06 114 LYS A O 1
ATOM 860 N N . ASP A 1 115 ? -9.933 -5.910 11.318 1.00 88.94 115 ASP A N 1
ATOM 861 C CA . ASP A 1 115 ? -10.084 -6.293 12.715 1.00 88.94 115 ASP A CA 1
ATOM 862 C C . ASP A 1 115 ? -11.214 -5.524 13.403 1.00 88.94 115 ASP A C 1
ATOM 864 O O . ASP A 1 115 ? -11.467 -4.352 13.139 1.00 88.94 115 ASP A O 1
ATOM 868 N N . ALA A 1 116 ? -11.873 -6.170 14.369 1.00 88.00 116 ALA A N 1
ATOM 869 C CA . ALA A 1 116 ? -12.921 -5.529 15.170 1.00 88.00 116 ALA A CA 1
ATOM 870 C C . ALA A 1 116 ? -12.396 -4.340 16.001 1.00 88.00 116 ALA A C 1
ATOM 872 O O . ALA A 1 116 ? -13.169 -3.490 16.441 1.00 88.00 116 ALA A O 1
ATOM 873 N N . ARG A 1 117 ? -11.081 -4.299 16.245 1.00 89.75 117 ARG A N 1
ATOM 874 C CA . ARG A 1 117 ? -10.368 -3.190 16.885 1.00 89.75 117 ARG A CA 1
ATOM 875 C C . ARG A 1 117 ? -9.104 -2.895 16.073 1.00 89.75 117 ARG A C 1
ATOM 877 O O . ARG A 1 117 ? -8.049 -3.409 16.440 1.00 89.75 117 ARG A O 1
ATOM 884 N N . PRO A 1 118 ? -9.208 -2.122 14.981 1.00 92.44 118 PRO A N 1
ATOM 885 C CA . PRO A 1 118 ? -8.073 -1.874 14.104 1.00 92.44 118 PRO A CA 1
ATOM 886 C C . PRO A 1 118 ? -6.933 -1.147 14.816 1.00 92.44 118 PRO A C 1
ATOM 888 O O . PRO A 1 118 ? -7.154 -0.148 15.516 1.00 92.44 118 PRO A O 1
ATOM 891 N N . ASP A 1 119 ? -5.707 -1.609 14.582 1.00 94.69 119 ASP A N 1
ATOM 892 C CA . ASP A 1 119 ? -4.498 -0.910 15.006 1.00 94.69 119 ASP A CA 1
ATOM 893 C C . ASP A 1 119 ? -4.183 0.230 14.027 1.00 94.69 119 ASP A C 1
ATOM 895 O O . ASP A 1 119 ? -3.472 0.070 13.036 1.00 94.69 119 ASP A O 1
ATOM 899 N N . HIS A 1 120 ? -4.739 1.408 14.312 1.00 95.12 120 HIS A N 1
ATOM 900 C CA . HIS A 1 120 ? -4.534 2.604 13.494 1.00 95.12 120 HIS A CA 1
ATOM 901 C C . HIS A 1 120 ? -3.079 3.087 13.528 1.00 95.12 120 HIS A C 1
ATOM 903 O O . HIS A 1 120 ? -2.632 3.729 12.582 1.00 95.12 120 HIS A O 1
ATOM 909 N N . ALA A 1 121 ? -2.332 2.795 14.600 1.00 96.50 121 ALA A N 1
ATOM 910 C CA . ALA A 1 121 ? -0.931 3.185 14.690 1.00 96.50 121 ALA A CA 1
ATOM 911 C C . ALA A 1 121 ? -0.074 2.322 13.761 1.00 96.50 121 ALA A C 1
ATOM 913 O O . ALA A 1 121 ? 0.736 2.876 13.019 1.00 96.50 121 ALA A O 1
ATOM 914 N N . LYS A 1 122 ? -0.305 1.001 13.744 1.00 97.56 122 LYS A N 1
ATOM 915 C CA . LYS A 1 122 ? 0.344 0.114 12.774 1.00 97.56 122 LYS A CA 1
ATOM 916 C C . LYS A 1 122 ? -0.079 0.455 11.345 1.00 97.56 122 LYS A C 1
ATOM 918 O O . LYS A 1 122 ? 0.783 0.622 10.498 1.00 97.56 122 LYS A O 1
ATOM 923 N N . ALA A 1 123 ? -1.371 0.663 11.084 1.00 98.06 123 ALA A N 1
ATOM 924 C CA . ALA A 1 123 ? -1.834 1.051 9.750 1.00 98.06 123 ALA A CA 1
ATOM 925 C C . ALA A 1 123 ? -1.198 2.365 9.267 1.00 98.06 123 ALA A C 1
ATOM 927 O O . ALA A 1 123 ? -0.849 2.487 8.098 1.00 98.06 123 ALA A O 1
ATOM 928 N N . ARG A 1 124 ? -1.008 3.345 10.161 1.00 98.31 124 ARG A N 1
ATOM 929 C CA . ARG A 1 124 ? -0.308 4.589 9.819 1.00 98.31 124 ARG A CA 1
ATOM 930 C C . ARG A 1 124 ? 1.158 4.336 9.472 1.00 98.31 124 ARG A C 1
ATOM 932 O O . ARG A 1 124 ? 1.638 4.921 8.512 1.00 98.31 124 ARG A O 1
ATOM 939 N N . HIS A 1 125 ? 1.830 3.457 10.213 1.00 98.38 125 HIS A N 1
ATOM 940 C CA . HIS A 1 125 ? 3.220 3.095 9.949 1.00 98.38 125 HIS A CA 1
ATOM 941 C C . HIS A 1 125 ? 3.406 2.463 8.561 1.00 98.38 125 HIS A C 1
ATOM 943 O O . HIS A 1 125 ? 4.304 2.880 7.842 1.00 98.38 125 HIS A O 1
ATOM 949 N N . GLU A 1 126 ? 2.507 1.566 8.141 1.00 98.69 126 GLU A N 1
ATOM 950 C CA . GLU A 1 126 ? 2.518 1.005 6.777 1.00 98.69 126 GLU A CA 1
ATOM 951 C C . GLU A 1 126 ? 2.401 2.101 5.700 1.00 98.69 126 GLU A C 1
ATOM 953 O O . GLU A 1 126 ? 3.019 2.027 4.640 1.00 98.69 126 GLU A O 1
ATOM 958 N N . ILE A 1 127 ? 1.605 3.147 5.957 1.00 98.75 127 ILE A N 1
ATOM 959 C CA . ILE A 1 127 ? 1.483 4.277 5.028 1.00 98.75 127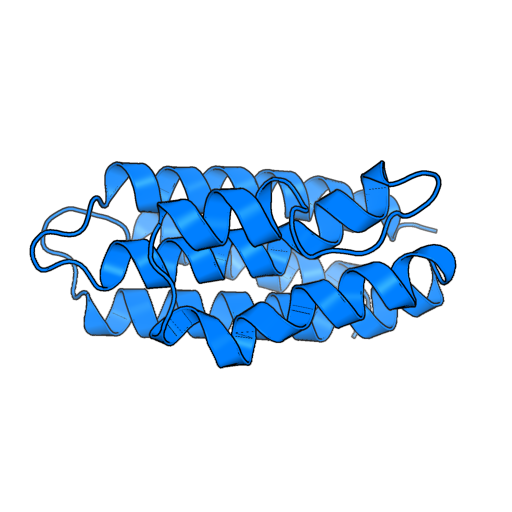 ILE A CA 1
ATOM 960 C C . ILE A 1 127 ? 2.716 5.194 5.074 1.00 98.75 127 ILE A C 1
ATOM 962 O O . ILE A 1 127 ? 3.095 5.757 4.048 1.00 98.75 127 ILE A O 1
ATOM 966 N N . ASP A 1 128 ? 3.368 5.347 6.225 1.00 98.62 128 ASP A N 1
ATOM 967 C CA . ASP A 1 128 ? 4.646 6.062 6.298 1.00 98.62 128 ASP A CA 1
ATOM 968 C C . ASP A 1 128 ? 5.707 5.348 5.445 1.00 98.62 128 ASP A C 1
ATOM 970 O O . ASP A 1 128 ? 6.356 5.990 4.616 1.00 98.62 128 ASP A O 1
ATOM 974 N N . GLU A 1 129 ? 5.806 4.020 5.558 1.00 98.38 129 GLU A N 1
ATOM 975 C CA . GLU A 1 129 ? 6.706 3.213 4.729 1.00 98.38 129 GLU A CA 1
ATOM 976 C C . GLU A 1 129 ? 6.369 3.378 3.243 1.00 98.38 129 GLU A C 1
ATOM 978 O O . GLU A 1 129 ? 7.246 3.713 2.442 1.00 98.38 129 GLU A O 1
ATOM 983 N N . VAL A 1 130 ? 5.096 3.267 2.845 1.00 98.31 130 VAL A N 1
ATOM 984 C CA . VAL A 1 130 ? 4.743 3.369 1.420 1.00 98.31 130 VAL A CA 1
ATOM 985 C C . VAL A 1 130 ? 5.082 4.723 0.790 1.00 98.31 130 VAL A C 1
ATOM 987 O O . VAL A 1 130 ? 5.423 4.786 -0.394 1.00 98.31 130 VAL A O 1
ATOM 990 N N . ILE A 1 131 ? 5.038 5.809 1.568 1.00 98.56 131 ILE A N 1
ATOM 991 C CA . ILE A 1 131 ? 5.485 7.135 1.122 1.00 98.56 131 ILE A CA 1
ATOM 992 C C . ILE A 1 131 ? 6.999 7.129 0.854 1.00 98.56 131 ILE A C 1
ATOM 994 O O . ILE A 1 131 ? 7.449 7.699 -0.147 1.00 98.56 131 ILE A O 1
ATOM 998 N N . GLU A 1 132 ? 7.790 6.458 1.692 1.00 97.81 132 GLU A N 1
ATOM 999 C CA . GLU A 1 132 ? 9.231 6.298 1.474 1.00 97.81 132 GLU A CA 1
ATOM 1000 C C . GLU A 1 132 ? 9.522 5.465 0.216 1.00 97.81 132 GLU A C 1
ATOM 1002 O O . GLU A 1 132 ? 10.299 5.908 -0.642 1.00 97.81 132 GLU A O 1
ATOM 1007 N N . HIS A 1 133 ? 8.849 4.319 0.046 1.00 97.62 133 HIS A N 1
ATOM 1008 C CA . HIS A 1 133 ? 8.959 3.475 -1.153 1.00 97.62 133 HIS A CA 1
ATOM 1009 C C . HIS A 1 133 ? 8.595 4.247 -2.428 1.00 97.62 133 HIS A C 1
ATOM 1011 O O . HIS A 1 133 ? 9.345 4.209 -3.409 1.00 97.62 133 HIS A O 1
ATOM 1017 N N . ALA A 1 134 ? 7.510 5.027 -2.405 1.00 96.50 134 ALA A N 1
ATOM 1018 C CA . ALA A 1 134 ? 7.121 5.886 -3.521 1.00 96.50 134 ALA A CA 1
ATOM 1019 C C . ALA A 1 134 ? 8.223 6.901 -3.879 1.00 96.50 134 ALA A C 1
ATOM 1021 O O . ALA A 1 134 ? 8.499 7.127 -5.059 1.00 96.50 134 ALA A O 1
ATOM 1022 N N . GLY A 1 135 ? 8.933 7.443 -2.886 1.00 94.69 135 GLY A N 1
ATOM 1023 C CA . GLY A 1 135 ? 10.096 8.301 -3.113 1.00 94.69 135 GLY A CA 1
ATOM 1024 C C . GLY A 1 135 ? 11.245 7.603 -3.857 1.00 94.69 135 GLY A C 1
ATOM 1025 O O . GLY A 1 135 ? 11.889 8.220 -4.711 1.00 94.69 135 GLY A O 1
ATOM 1026 N N . PHE A 1 136 ? 11.511 6.323 -3.571 1.00 93.94 136 PHE A N 1
ATOM 1027 C CA . PHE A 1 136 ? 12.487 5.528 -4.331 1.00 93.94 136 PHE A CA 1
ATOM 1028 C C . PHE A 1 136 ? 12.014 5.256 -5.758 1.00 93.94 136 PHE A C 1
ATOM 1030 O O . PHE A 1 136 ? 12.789 5.452 -6.699 1.00 93.94 136 PHE A O 1
ATOM 1037 N N . VAL A 1 137 ? 10.741 4.885 -5.928 1.00 94.06 137 VAL A N 1
ATOM 1038 C CA . VAL A 1 137 ? 10.139 4.655 -7.248 1.00 94.06 137 VAL A CA 1
ATOM 1039 C C . VAL A 1 137 ? 10.244 5.912 -8.111 1.00 94.06 137 VAL A C 1
ATOM 1041 O O . VAL A 1 137 ? 10.769 5.828 -9.221 1.00 94.06 137 VAL A O 1
ATOM 1044 N N . ALA A 1 138 ? 9.880 7.088 -7.588 1.00 91.75 138 ALA A N 1
ATOM 1045 C CA . ALA A 1 138 ? 10.003 8.358 -8.307 1.00 91.75 138 ALA A CA 1
ATOM 1046 C C . ALA A 1 138 ? 11.425 8.575 -8.852 1.00 91.75 138 ALA A C 1
ATOM 1048 O O . ALA A 1 138 ? 11.601 8.805 -10.049 1.00 91.75 138 ALA A O 1
ATOM 1049 N N . ARG A 1 139 ? 12.456 8.414 -8.010 1.00 89.69 139 ARG A N 1
ATOM 1050 C CA . ARG A 1 139 ? 13.865 8.569 -8.422 1.00 89.69 139 ARG A CA 1
ATOM 1051 C C . ARG A 1 139 ? 14.302 7.536 -9.458 1.00 89.69 139 ARG A C 1
ATOM 1053 O O . ARG A 1 139 ? 15.051 7.871 -10.364 1.00 89.69 139 ARG A O 1
ATOM 1060 N N . SER A 1 140 ? 13.810 6.303 -9.359 1.00 84.38 140 SER A N 1
ATOM 1061 C CA . SER A 1 140 ? 14.125 5.226 -10.311 1.00 84.38 140 SER A CA 1
ATOM 1062 C C . SER A 1 140 ? 13.420 5.352 -11.671 1.00 84.38 140 SER A C 1
ATOM 1064 O O . SER A 1 140 ? 13.666 4.547 -12.569 1.00 84.38 140 SER A O 1
ATOM 1066 N N . THR A 1 141 ? 12.529 6.340 -11.821 1.00 74.75 141 THR A N 1
ATOM 1067 C CA . THR A 1 141 ? 11.817 6.638 -13.076 1.00 74.75 141 THR A CA 1
ATOM 1068 C C . THR A 1 141 ? 12.305 7.917 -13.761 1.00 74.75 141 THR A C 1
ATOM 1070 O O . THR A 1 141 ? 11.853 8.207 -14.871 1.00 74.75 141 THR A O 1
ATOM 1073 N N . GLN A 1 142 ? 13.232 8.657 -13.142 1.00 67.06 142 GLN A N 1
ATOM 1074 C CA . GLN A 1 142 ? 13.862 9.831 -13.749 1.00 67.06 142 GLN A CA 1
ATOM 1075 C C . GLN A 1 142 ? 14.795 9.405 -14.903 1.00 67.06 142 GLN A C 1
ATOM 1077 O O . GLN A 1 142 ? 15.420 8.348 -14.802 1.00 67.06 142 GLN A O 1
ATOM 1082 N N . PRO A 1 143 ? 14.842 10.174 -16.008 1.00 57.56 143 PRO A N 1
ATOM 1083 C CA . PRO A 1 143 ? 15.712 9.896 -17.153 1.00 57.56 143 PRO A CA 1
ATOM 1084 C C . PRO A 1 143 ? 17.207 10.049 -16.843 1.00 57.56 143 PRO A C 1
ATOM 1086 O O . PRO A 1 143 ? 17.556 10.834 -15.932 1.00 57.56 143 PRO A O 1
#

Foldseek 3Di:
DQLLVLLVVLLVLLVVLLVQLDPPHDLVVSLVSLLVQLVSLLVSVVVLCVLVVQLVQQLVQLNCLNVCLVPDALVCLCCCQLVVVVGDDTPPCPQSNLSSLSNSLSSSLNNQSVDPRRPSVVNSVSSVVNSVSSVSNSVSSDD

Sequence (143 aa):
MDASEGVDGYVARATALRDALSPGADVATLRHDAEALMELGATLVPAFVERHPHCEGYLAAALQVRGTWPSLDLATIERDYHHDGVLPQVADSGVCYHMKDLVTHPATVLVLLKDARPDHAKARHEIDEVIEHAGFVARSTQP

pLDDT: mean 93.95, std 8.25, range [48.78, 98.75]

Radius of gyration: 14.3 Å; chains: 1; bounding box: 34×29×36 Å

Organism: NCBI:txid453837

Secondary structure (DSSP, 8-state):
--HHHHHHHHHHHHHHHHHH--TT--HHHHHHHHHHHHHHHHHHHHHHHHH-GGGHHHHHHHTTHHHHGGG--HHHHIIIIIS-TTSPP-TTTHHHHHHHHHHHHHHHHHHHTTSSS--HHHHHHHHHHHHHHHHHHHHHT--